Protein AF-A0A0F9FBS9-F1 (afdb_monomer_lite)

Radius of gyration: 21.19 Å; chains: 1; bounding box: 65×43×50 Å

Foldseek 3Di:
DDPPPPPPDQDFDPPDDPVRSVVSVVVVVVVVLVVVLVVVCVVCVVVLPPVHDVSVVVVLVVLVVVLQVLQCPDPNRNPSVVSQVDDPDPQHNVNSVSVNVSSVVVVVVVCVVVCVDPDPVVVVVVPDDPDPPDPDDDPPPPPPPPDDPDDPPPPVVVPPPPDDDD

pLDDT: mean 73.17, std 19.14, range [35.59, 95.44]

Structure (mmCIF, N/CA/C/O backbone):
data_AF-A0A0F9FBS9-F1
#
_entry.id   AF-A0A0F9FBS9-F1
#
loop_
_atom_site.group_PDB
_atom_site.id
_atom_site.type_symbol
_atom_site.label_atom_id
_atom_site.label_alt_id
_atom_site.label_comp_id
_atom_site.label_asym_id
_atom_site.label_entity_id
_atom_site.label_seq_id
_atom_site.pdbx_PDB_ins_code
_atom_site.Cartn_x
_atom_site.Cartn_y
_atom_site.Cartn_z
_atom_site.occupancy
_atom_site.B_iso_or_equiv
_atom_site.auth_seq_id
_atom_site.auth_comp_id
_atom_site.auth_asym_id
_atom_site.auth_atom_id
_atom_site.pdbx_PDB_model_num
ATOM 1 N N . MET A 1 1 ? -23.272 0.893 -19.742 1.00 37.38 1 MET A N 1
ATOM 2 C CA . MET A 1 1 ? -22.585 -0.399 -19.529 1.00 37.38 1 MET A CA 1
ATOM 3 C C . MET A 1 1 ? -22.619 -0.691 -18.047 1.00 37.38 1 MET A C 1
ATOM 5 O O . MET A 1 1 ? -22.188 0.138 -17.258 1.00 37.38 1 MET A O 1
ATOM 9 N N . ASP A 1 2 ? -23.243 -1.807 -17.707 1.00 38.03 2 ASP A N 1
ATOM 10 C CA . ASP A 1 2 ? -23.679 -2.196 -16.371 1.00 38.03 2 ASP A CA 1
ATOM 11 C C . ASP A 1 2 ? -22.475 -2.701 -15.549 1.00 38.03 2 ASP A C 1
ATOM 13 O O . ASP A 1 2 ? -22.016 -3.830 -15.736 1.00 38.03 2 ASP A O 1
ATOM 17 N N . LYS A 1 3 ? -21.893 -1.854 -14.685 1.00 41.56 3 LYS A N 1
ATOM 18 C CA . LYS A 1 3 ? -20.859 -2.273 -13.722 1.00 41.56 3 LYS A CA 1
ATOM 19 C C . LYS A 1 3 ? -21.548 -2.998 -12.564 1.00 41.56 3 LYS A C 1
ATOM 21 O O . LYS A 1 3 ? -21.668 -2.460 -11.468 1.00 41.56 3 LYS A O 1
ATOM 26 N N . LYS A 1 4 ? -22.016 -4.227 -12.803 1.00 43.34 4 LYS A N 1
ATOM 27 C CA . LYS A 1 4 ? -22.382 -5.138 -11.713 1.00 43.34 4 LYS A CA 1
ATOM 28 C C . LYS A 1 4 ? -21.128 -5.383 -10.881 1.00 43.34 4 LYS A C 1
ATOM 30 O O . LYS A 1 4 ? -20.233 -6.101 -11.325 1.00 43.34 4 LYS A O 1
ATOM 35 N N . SER A 1 5 ? -21.071 -4.757 -9.706 1.00 46.03 5 SER A N 1
ATOM 36 C CA . SER A 1 5 ? -20.105 -5.066 -8.656 1.00 46.03 5 SER A CA 1
ATOM 37 C C . SER A 1 5 ? -20.190 -6.566 -8.385 1.00 46.03 5 SER A C 1
ATOM 39 O O . SER A 1 5 ? -21.171 -7.064 -7.829 1.00 46.03 5 SER A O 1
ATOM 41 N N . ARG A 1 6 ? -19.226 -7.324 -8.914 1.00 48.00 6 ARG A N 1
ATOM 42 C CA . ARG A 1 6 ? -19.121 -8.755 -8.651 1.00 48.00 6 ARG A CA 1
ATOM 43 C C . ARG A 1 6 ? -18.588 -8.866 -7.239 1.00 48.00 6 ARG A C 1
ATOM 45 O O . ARG A 1 6 ? -17.387 -8.758 -7.033 1.00 48.00 6 ARG A O 1
ATOM 52 N N . ASN A 1 7 ? -19.491 -9.073 -6.291 1.00 46.34 7 ASN A N 1
ATOM 53 C CA . ASN A 1 7 ? -19.141 -9.401 -4.921 1.00 46.34 7 ASN A CA 1
ATOM 54 C C . ASN A 1 7 ? -18.472 -10.792 -4.917 1.00 46.34 7 ASN A C 1
ATOM 56 O O . ASN A 1 7 ? -19.134 -11.818 -4.768 1.00 46.34 7 ASN A O 1
ATOM 60 N N . ARG A 1 8 ? -17.171 -10.852 -5.235 1.00 57.19 8 ARG 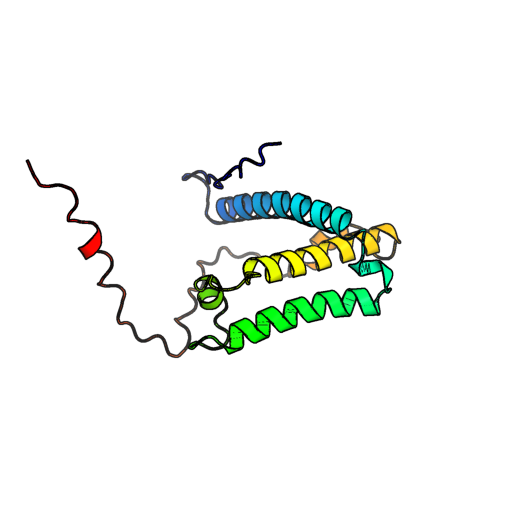A N 1
ATOM 61 C CA . ARG A 1 8 ? -16.367 -12.079 -5.204 1.00 57.19 8 ARG A CA 1
ATOM 62 C C . ARG A 1 8 ? -15.960 -12.318 -3.756 1.00 57.19 8 ARG A C 1
ATOM 64 O O . ARG A 1 8 ? -14.900 -11.878 -3.328 1.00 57.19 8 ARG A O 1
ATOM 71 N N . GLN A 1 9 ? -16.806 -13.004 -2.993 1.00 64.12 9 GLN A N 1
ATOM 72 C CA . GLN A 1 9 ? -16.376 -13.515 -1.694 1.00 64.12 9 GLN A CA 1
ATOM 73 C C . GLN A 1 9 ? -15.228 -14.513 -1.887 1.00 64.12 9 GLN A C 1
ATOM 75 O O . GLN A 1 9 ? -15.301 -15.408 -2.734 1.00 64.12 9 GLN A O 1
ATOM 80 N N . VAL A 1 10 ? -14.165 -14.364 -1.094 1.00 69.06 10 VAL A N 1
ATOM 81 C CA . VAL A 1 10 ? -13.049 -15.316 -1.070 1.00 69.06 10 VAL A CA 1
ATOM 82 C C . VAL A 1 10 ? -13.509 -16.573 -0.343 1.00 69.06 10 VAL A C 1
ATOM 84 O O . VAL A 1 10 ? -13.517 -16.623 0.884 1.00 69.06 10 VAL A O 1
ATOM 87 N N . VAL A 1 11 ? -13.897 -17.596 -1.100 1.00 73.06 11 VAL A N 1
ATOM 88 C CA . VAL A 1 11 ? -14.222 -18.910 -0.536 1.00 73.06 11 VAL A CA 1
ATOM 89 C C . VAL A 1 11 ? -12.917 -19.604 -0.157 1.00 73.06 11 VAL A C 1
ATOM 91 O O . VAL A 1 11 ? -12.053 -19.825 -1.004 1.00 73.06 11 VAL A O 1
ATOM 94 N N . VAL A 1 12 ? -12.759 -19.929 1.125 1.00 68.81 12 VAL A N 1
ATOM 95 C CA . VAL A 1 12 ? -11.598 -20.657 1.648 1.00 68.81 12 VAL A CA 1
ATOM 96 C C . VAL A 1 12 ? -12.050 -22.068 2.036 1.00 68.81 12 VAL A C 1
ATOM 98 O O . VAL A 1 12 ? -12.967 -22.180 2.849 1.00 68.81 12 VAL A O 1
ATOM 101 N N . PRO A 1 13 ? -11.441 -23.139 1.495 1.00 73.50 13 PRO A N 1
ATOM 102 C CA . PRO A 1 13 ? -11.776 -24.509 1.880 1.00 73.50 13 PRO A CA 1
ATOM 103 C C . PRO A 1 13 ? -11.580 -24.754 3.384 1.00 73.50 13 PRO A C 1
ATOM 105 O O . PRO A 1 13 ? -10.595 -24.302 3.976 1.00 73.50 13 PRO A O 1
ATOM 108 N N . ALA A 1 14 ? -12.526 -25.459 4.010 1.00 67.38 14 ALA A N 1
ATOM 109 C CA . ALA A 1 14 ? -12.537 -25.692 5.458 1.00 67.38 14 ALA A CA 1
ATOM 110 C C . ALA A 1 14 ? -11.430 -26.660 5.926 1.00 67.38 14 ALA A C 1
ATOM 112 O O . ALA A 1 14 ? -10.955 -26.563 7.057 1.00 67.38 14 ALA A O 1
ATOM 113 N N . ASP A 1 15 ? -10.995 -27.560 5.045 1.00 77.25 15 ASP A N 1
ATOM 114 C CA . ASP A 1 15 ? -10.010 -28.625 5.268 1.00 77.25 15 ASP A CA 1
ATOM 115 C C . ASP A 1 15 ? -8.547 -28.156 5.190 1.00 77.25 15 ASP A C 1
ATOM 117 O O . ASP A 1 15 ? -7.622 -28.862 5.590 1.00 77.25 15 ASP A O 1
ATOM 121 N N . MET A 1 16 ? -8.322 -26.941 4.702 1.00 76.69 16 MET A N 1
ATOM 122 C CA . MET A 1 16 ? -6.996 -26.376 4.491 1.00 76.69 16 MET A CA 1
ATOM 123 C C . MET A 1 16 ? -6.348 -25.959 5.827 1.00 76.69 16 MET A C 1
ATOM 125 O O . MET A 1 16 ? -7.013 -25.358 6.675 1.00 76.69 16 MET A O 1
ATOM 129 N N . LYS A 1 17 ? -5.048 -26.233 6.041 1.00 83.12 17 LYS A N 1
ATOM 130 C CA . LYS A 1 17 ? -4.332 -25.833 7.275 1.00 83.12 17 LYS A CA 1
ATOM 131 C C . LYS A 1 17 ? -4.289 -24.305 7.419 1.00 83.12 17 LYS A C 1
ATOM 133 O O . LYS A 1 17 ? -4.407 -23.570 6.443 1.00 83.12 17 LYS A O 1
ATOM 138 N N . ARG A 1 18 ? -4.093 -23.791 8.643 1.00 78.62 18 ARG A N 1
ATOM 139 C CA . ARG A 1 18 ? -4.148 -22.342 8.948 1.00 78.62 18 ARG A CA 1
ATOM 140 C C . ARG A 1 18 ? -3.303 -21.482 7.997 1.00 78.62 18 ARG A C 1
ATOM 142 O O . ARG A 1 18 ? -3.826 -20.504 7.462 1.00 78.62 18 ARG A O 1
ATOM 149 N N . TYR A 1 19 ? -2.032 -21.835 7.802 1.00 77.06 19 TYR A N 1
ATOM 150 C CA . TYR A 1 19 ? -1.113 -21.078 6.945 1.00 77.06 19 TYR A CA 1
ATOM 151 C C . TYR A 1 19 ? -1.467 -21.188 5.464 1.00 77.06 19 TYR A C 1
ATOM 153 O O . TYR A 1 19 ? -1.411 -20.186 4.757 1.00 77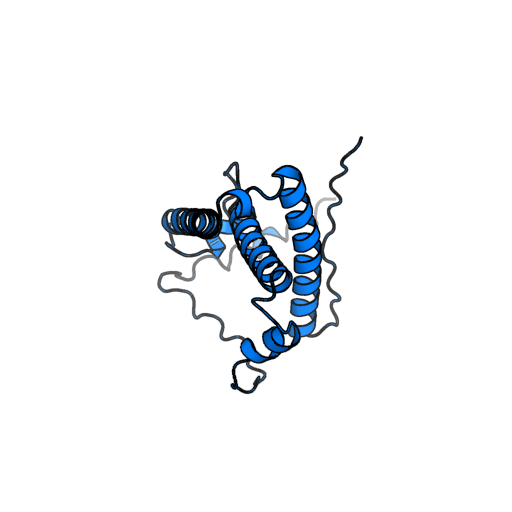.06 19 TYR A O 1
ATOM 161 N N . ASP A 1 20 ? -1.947 -22.347 5.021 1.00 81.31 20 ASP A N 1
ATOM 162 C CA . ASP A 1 20 ? -2.432 -22.532 3.653 1.00 81.31 20 ASP A CA 1
ATOM 163 C C . ASP A 1 20 ? -3.661 -21.641 3.389 1.00 81.31 20 ASP A C 1
ATOM 165 O O . ASP A 1 20 ? -3.737 -20.958 2.367 1.00 81.31 20 ASP A O 1
ATOM 169 N N . ARG A 1 21 ? -4.581 -21.534 4.363 1.00 77.75 21 ARG A N 1
ATOM 170 C CA . ARG A 1 21 ? -5.744 -20.629 4.285 1.00 77.75 21 ARG A CA 1
ATOM 171 C C . ARG A 1 21 ? -5.329 -19.164 4.208 1.00 77.75 21 ARG A C 1
ATOM 173 O O . ARG A 1 21 ? -5.931 -18.387 3.466 1.00 77.75 21 ARG A O 1
ATOM 180 N N . GLN A 1 22 ? -4.333 -18.769 5.001 1.00 81.56 22 GLN A N 1
ATOM 181 C CA . GLN A 1 22 ? -3.792 -17.412 4.970 1.00 81.56 22 GLN A CA 1
ATOM 182 C C . GLN A 1 22 ? -3.143 -17.117 3.616 1.00 81.56 22 GLN A C 1
ATOM 184 O O . GLN A 1 22 ? -3.468 -16.102 3.005 1.00 81.56 22 GLN A O 1
ATOM 189 N N . LEU A 1 23 ? -2.293 -18.018 3.122 1.00 85.88 23 LEU A N 1
ATOM 190 C CA . LEU A 1 23 ? -1.627 -17.887 1.831 1.00 85.88 23 LEU A CA 1
ATOM 191 C C . LEU A 1 23 ? -2.628 -17.805 0.672 1.00 85.88 23 LEU A C 1
ATOM 193 O O . LEU A 1 23 ? -2.447 -16.993 -0.235 1.00 85.88 23 LEU A O 1
ATOM 197 N N . HIS A 1 24 ? -3.707 -18.590 0.720 1.00 85.88 24 HIS A N 1
ATOM 198 C CA . HIS A 1 24 ? -4.787 -18.532 -0.263 1.00 85.88 24 HIS A CA 1
ATOM 199 C C . HIS A 1 24 ? -5.455 -17.149 -0.294 1.00 85.88 24 HIS A C 1
ATOM 201 O O . HIS A 1 24 ? -5.588 -16.551 -1.363 1.00 85.88 24 HIS A O 1
ATOM 207 N N . ARG A 1 25 ? -5.820 -16.599 0.876 1.00 88.00 25 ARG A N 1
ATOM 208 C CA . ARG A 1 25 ? -6.393 -15.244 0.963 1.00 88.00 25 ARG A CA 1
ATOM 209 C C . ARG A 1 25 ? -5.416 -14.179 0.476 1.00 88.00 25 ARG A C 1
ATOM 211 O O . ARG A 1 25 ? -5.819 -13.323 -0.301 1.00 88.00 25 ARG A O 1
ATOM 218 N N . LEU A 1 26 ? -4.149 -14.251 0.887 1.00 90.25 26 LEU A N 1
ATOM 219 C CA . LEU A 1 26 ? -3.114 -13.312 0.446 1.00 90.25 26 LEU A CA 1
ATOM 220 C C . LEU A 1 26 ? -2.951 -13.343 -1.073 1.00 90.25 26 LEU A C 1
ATOM 222 O O . LEU A 1 26 ? -2.977 -12.297 -1.706 1.00 90.25 26 LEU A O 1
ATOM 226 N N . SER A 1 27 ? -2.876 -14.535 -1.663 1.00 90.12 27 SER A N 1
ATOM 227 C CA . SER A 1 27 ? -2.738 -14.702 -3.113 1.00 90.12 27 SER A CA 1
ATOM 228 C C . SER A 1 27 ? -3.918 -14.094 -3.873 1.00 90.12 27 SER A C 1
ATOM 230 O O . SER A 1 27 ? -3.725 -13.439 -4.897 1.00 90.12 27 SER A O 1
ATOM 232 N N . PHE A 1 28 ? -5.140 -14.272 -3.360 1.00 90.38 28 PHE A N 1
ATOM 233 C CA . PHE A 1 28 ? -6.329 -13.642 -3.929 1.00 90.38 28 PHE A CA 1
ATOM 234 C C . PHE A 1 28 ? -6.277 -12.112 -3.811 1.00 90.38 28 PHE A C 1
ATOM 236 O O . PHE A 1 28 ? -6.461 -11.421 -4.810 1.00 90.38 28 PHE A O 1
ATOM 243 N N . ILE A 1 29 ? -5.978 -11.586 -2.617 1.00 91.31 29 ILE A N 1
ATOM 244 C CA . ILE A 1 29 ? -5.872 -10.141 -2.361 1.00 91.31 29 ILE A CA 1
ATOM 245 C C . ILE A 1 29 ? -4.827 -9.511 -3.280 1.00 91.31 29 ILE A C 1
ATOM 247 O O . ILE A 1 29 ? -5.103 -8.495 -3.907 1.00 91.31 29 ILE A O 1
ATOM 251 N N . THR A 1 30 ? -3.648 -10.122 -3.414 1.00 92.50 30 THR A N 1
ATOM 252 C CA . THR A 1 30 ? -2.585 -9.615 -4.289 1.00 92.50 30 THR A CA 1
ATOM 253 C C . THR A 1 30 ? -3.022 -9.580 -5.749 1.00 92.50 30 THR A C 1
ATOM 255 O O . THR A 1 30 ? -2.707 -8.620 -6.447 1.00 92.50 30 THR A O 1
ATOM 258 N N . LYS A 1 31 ? -3.774 -10.580 -6.221 1.00 93.19 31 LYS A N 1
ATOM 259 C CA . LYS A 1 31 ? -4.294 -10.580 -7.592 1.00 93.19 31 LYS A CA 1
ATOM 260 C C . LYS A 1 31 ? -5.238 -9.400 -7.840 1.00 93.19 31 LYS A C 1
ATOM 262 O O . LYS A 1 31 ? -5.054 -8.678 -8.814 1.00 93.19 31 LYS A O 1
ATOM 267 N N . GLU A 1 32 ? -6.218 -9.199 -6.964 1.00 93.88 32 GLU A N 1
ATOM 268 C CA . GLU A 1 32 ? -7.169 -8.086 -7.093 1.00 93.88 32 GLU A CA 1
ATOM 269 C C . GLU A 1 32 ? -6.462 -6.727 -6.910 1.00 93.88 32 GLU A C 1
ATOM 271 O O . GLU A 1 32 ? -6.772 -5.768 -7.613 1.00 93.88 32 GLU A O 1
ATOM 276 N N . LEU A 1 33 ? -5.446 -6.652 -6.041 1.00 93.75 33 LEU A N 1
ATOM 277 C CA . LEU A 1 33 ? -4.617 -5.459 -5.869 1.00 93.75 33 LEU A CA 1
ATOM 278 C C . LEU A 1 33 ? -3.869 -5.092 -7.157 1.00 93.75 33 LEU A C 1
ATOM 280 O O . LEU A 1 33 ? -3.822 -3.920 -7.511 1.00 93.75 33 LEU A O 1
ATOM 284 N N . VAL A 1 34 ? -3.299 -6.065 -7.873 1.00 93.94 34 VAL A N 1
ATOM 285 C CA . VAL A 1 34 ? -2.613 -5.806 -9.151 1.00 93.94 34 VAL A CA 1
ATOM 286 C C . VAL A 1 34 ? -3.577 -5.206 -10.179 1.00 93.94 34 VAL A C 1
ATOM 288 O O . VAL A 1 34 ? -3.221 -4.237 -10.851 1.00 93.94 34 VAL A O 1
ATOM 291 N N . GLU A 1 35 ? -4.803 -5.732 -10.273 1.00 94.06 35 GLU A N 1
ATOM 292 C CA . GLU A 1 35 ? -5.845 -5.179 -11.152 1.00 94.06 35 GLU A CA 1
ATOM 293 C C . GLU A 1 35 ? -6.214 -3.740 -10.736 1.00 94.06 35 GLU A C 1
ATOM 295 O O . GLU A 1 35 ? -6.177 -2.829 -11.565 1.00 94.06 35 GLU A O 1
ATOM 300 N N . TYR A 1 36 ? -6.466 -3.509 -9.441 1.00 91.88 36 TYR A N 1
ATOM 301 C CA . TYR A 1 36 ? -6.772 -2.188 -8.878 1.00 91.88 36 TYR A CA 1
ATOM 302 C C . TYR A 1 36 ? -5.682 -1.145 -9.170 1.00 91.88 36 TYR A C 1
ATOM 304 O O . TYR A 1 36 ? -5.966 -0.030 -9.614 1.00 91.88 36 TYR A O 1
ATOM 312 N N . VAL A 1 37 ? -4.423 -1.507 -8.931 1.00 92.69 37 VAL A N 1
ATOM 313 C CA . VAL A 1 37 ? -3.267 -0.625 -9.117 1.00 92.69 37 VAL A CA 1
ATOM 314 C C . VAL A 1 37 ? -3.088 -0.256 -10.586 1.00 92.69 37 VAL A C 1
ATOM 316 O O . VAL A 1 37 ? -2.850 0.912 -10.895 1.00 92.69 37 VAL A O 1
ATOM 319 N N . ASN A 1 38 ? -3.253 -1.218 -11.495 1.00 92.06 38 ASN A N 1
ATOM 320 C CA . ASN A 1 38 ? -3.194 -0.965 -12.931 1.00 92.06 38 ASN A CA 1
ATOM 321 C C . ASN A 1 38 ? -4.310 -0.009 -13.388 1.00 92.06 38 ASN A C 1
ATOM 323 O O . ASN A 1 38 ? -4.041 0.953 -14.109 1.00 92.06 38 ASN A O 1
ATOM 327 N N . ASP A 1 39 ? -5.545 -0.215 -12.923 1.00 92.44 39 ASP A N 1
ATOM 328 C CA . ASP A 1 39 ? -6.671 0.673 -13.235 1.00 92.44 39 ASP A CA 1
ATOM 329 C C . ASP A 1 39 ? -6.409 2.112 -12.762 1.00 92.44 39 ASP A C 1
ATOM 331 O O . ASP A 1 39 ? -6.665 3.075 -13.493 1.00 92.44 39 ASP A O 1
ATOM 335 N N . LYS A 1 40 ? -5.837 2.272 -11.562 1.00 89.56 40 LYS A N 1
ATOM 336 C CA . LYS A 1 40 ? -5.431 3.576 -11.022 1.00 89.56 40 LYS A CA 1
ATOM 337 C C . LYS A 1 40 ? -4.302 4.203 -11.840 1.00 89.56 40 LYS A C 1
ATOM 339 O O . LYS A 1 40 ? -4.376 5.397 -12.140 1.00 89.56 40 LYS A O 1
ATOM 344 N N . ASP A 1 41 ? -3.280 3.441 -12.229 1.00 89.44 41 ASP A N 1
ATOM 345 C CA . ASP A 1 41 ? -2.170 3.979 -13.024 1.00 89.44 41 ASP A CA 1
ATOM 346 C C . ASP A 1 41 ? -2.645 4.474 -14.395 1.00 89.44 41 ASP A C 1
ATOM 348 O O . ASP A 1 41 ? -2.272 5.576 -14.807 1.00 89.44 41 ASP A O 1
ATOM 352 N N . ILE A 1 42 ? -3.551 3.733 -15.044 1.00 89.44 42 ILE A N 1
ATOM 353 C CA . ILE A 1 42 ? -4.216 4.146 -16.288 1.00 89.44 42 ILE A CA 1
ATOM 354 C C . ILE A 1 42 ? -5.031 5.424 -16.060 1.00 89.44 42 ILE A C 1
ATOM 356 O O . ILE A 1 42 ? -4.885 6.392 -16.808 1.00 89.44 42 ILE A O 1
ATOM 360 N N . GLN A 1 43 ? -5.868 5.457 -15.017 1.00 90.19 43 GLN A N 1
ATOM 361 C CA . GLN A 1 43 ? -6.747 6.592 -14.724 1.00 90.19 43 GLN A CA 1
ATOM 362 C C . GLN A 1 43 ? -5.967 7.888 -14.469 1.00 90.19 43 GLN A C 1
ATOM 364 O O . GLN A 1 43 ? -6.365 8.958 -14.934 1.00 90.19 43 GLN A O 1
ATOM 369 N N . TYR A 1 44 ? -4.863 7.809 -13.726 1.00 86.94 44 TYR A N 1
ATOM 370 C CA . TYR A 1 44 ? -4.047 8.971 -13.373 1.00 86.94 44 TYR A CA 1
ATOM 371 C C . TYR A 1 44 ? -2.851 9.186 -14.318 1.00 86.94 44 TYR A C 1
ATOM 373 O O . TYR A 1 44 ? -2.100 10.157 -14.163 1.00 86.94 44 TYR A O 1
ATOM 381 N N . GLY A 1 45 ? -2.679 8.315 -15.315 1.00 87.69 45 GLY A N 1
ATOM 382 C CA . GLY A 1 45 ? -1.616 8.352 -16.316 1.00 87.69 45 GLY A CA 1
ATOM 383 C C . GLY A 1 45 ? -0.226 8.393 -15.690 1.00 87.69 45 GLY A C 1
ATOM 384 O O . GLY A 1 45 ? 0.530 9.326 -15.970 1.00 87.69 45 GLY A O 1
ATOM 385 N N . SER A 1 46 ? 0.071 7.471 -14.777 1.00 88.25 46 SER A N 1
ATOM 386 C CA . SER A 1 46 ? 1.335 7.411 -14.027 1.00 88.25 46 SER A CA 1
ATOM 387 C C . SER A 1 46 ? 1.732 8.730 -13.339 1.00 88.25 46 SER A C 1
ATOM 389 O O . SER A 1 46 ? 2.899 9.134 -13.324 1.00 88.25 46 SER A O 1
ATOM 391 N N . SER A 1 47 ? 0.752 9.444 -12.767 1.00 87.12 47 SER A N 1
ATOM 392 C CA . SER A 1 47 ? 0.961 10.726 -12.070 1.00 87.12 47 SER A CA 1
ATOM 393 C C . SER A 1 47 ? 1.967 10.650 -10.923 1.00 87.12 47 SER A C 1
ATOM 395 O O . SER A 1 47 ? 2.664 11.633 -10.667 1.00 87.12 47 SER A O 1
ATOM 397 N N . TRP A 1 48 ? 2.068 9.487 -10.279 1.00 87.38 48 TRP A N 1
ATOM 398 C CA . TRP A 1 48 ? 2.967 9.230 -9.161 1.00 87.38 48 TRP A CA 1
ATOM 399 C C . TRP A 1 48 ? 4.439 9.425 -9.552 1.00 87.38 48 TRP A C 1
ATOM 401 O O . TRP A 1 48 ? 5.166 10.070 -8.806 1.00 87.38 48 TRP A O 1
ATOM 411 N N . ARG A 1 49 ? 4.851 8.984 -10.754 1.00 88.94 49 ARG A N 1
ATOM 412 C CA . ARG A 1 49 ? 6.240 9.100 -11.246 1.00 88.94 49 ARG A CA 1
ATOM 413 C C . ARG A 1 49 ? 6.535 10.366 -12.046 1.00 88.94 49 ARG A C 1
ATOM 415 O O . ARG A 1 49 ? 7.690 10.772 -12.144 1.00 88.94 49 ARG A O 1
ATOM 422 N N . LYS A 1 50 ? 5.514 11.035 -12.598 1.00 87.25 50 LYS A N 1
ATOM 423 C CA . LYS A 1 50 ? 5.682 12.237 -13.449 1.00 87.25 50 LYS A CA 1
ATOM 424 C C . LYS A 1 50 ? 6.468 13.373 -12.782 1.00 87.25 50 LYS A C 1
ATOM 426 O O . LYS A 1 50 ? 7.014 14.222 -13.476 1.00 87.25 50 LYS A O 1
ATOM 431 N N . ARG A 1 51 ? 6.503 13.408 -11.447 1.00 80.00 51 ARG A N 1
ATOM 432 C CA . ARG A 1 51 ? 7.181 14.440 -10.645 1.00 80.00 51 ARG A CA 1
ATOM 433 C C . ARG A 1 51 ?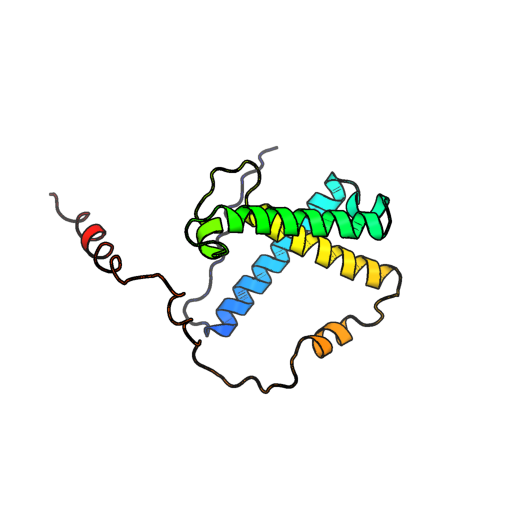 8.584 14.023 -10.171 1.00 80.00 51 ARG A C 1
ATOM 435 O O . ARG A 1 51 ? 9.175 14.728 -9.358 1.00 80.00 51 ARG A O 1
ATOM 442 N N . GLY A 1 52 ? 9.110 12.900 -10.665 1.00 86.06 52 GLY A N 1
ATOM 443 C CA . GLY A 1 52 ? 10.400 12.343 -10.254 1.00 86.06 52 GLY A CA 1
ATOM 444 C C . GLY A 1 52 ? 10.371 11.701 -8.862 1.00 86.06 52 GLY A C 1
ATOM 445 O O . GLY A 1 52 ? 9.344 11.699 -8.183 1.00 86.06 52 GLY A O 1
ATOM 446 N N . GLY A 1 53 ? 11.518 11.170 -8.423 1.00 85.81 53 GLY A N 1
ATOM 447 C CA . GLY A 1 53 ? 11.618 10.343 -7.210 1.00 85.81 53 GLY A CA 1
ATOM 448 C C . GLY A 1 53 ? 11.110 11.014 -5.927 1.00 85.81 53 GLY A C 1
ATOM 449 O O . GLY A 1 53 ? 10.395 10.386 -5.151 1.00 85.81 53 GLY A O 1
ATOM 450 N N . ALA A 1 54 ? 11.394 12.307 -5.732 1.00 87.94 54 ALA A N 1
ATOM 451 C CA . ALA A 1 54 ? 10.887 13.053 -4.577 1.00 87.94 54 ALA A CA 1
ATOM 452 C C . ALA A 1 54 ? 9.353 13.178 -4.596 1.00 87.94 54 ALA A C 1
ATOM 454 O O . ALA A 1 54 ? 8.703 13.047 -3.563 1.00 87.94 54 ALA A O 1
ATOM 455 N N . GLY A 1 55 ? 8.757 13.387 -5.774 1.00 86.38 55 GLY A N 1
ATOM 456 C CA . GLY A 1 55 ? 7.306 13.431 -5.930 1.00 86.38 55 GLY A CA 1
ATOM 457 C C . GLY A 1 55 ? 6.650 12.084 -5.631 1.00 86.38 55 GLY A C 1
ATOM 458 O O . GLY A 1 55 ? 5.664 12.050 -4.896 1.00 86.38 55 GLY A O 1
ATOM 459 N N . SER A 1 56 ? 7.233 10.991 -6.133 1.00 90.25 56 SER A N 1
ATOM 460 C CA . SER A 1 56 ? 6.781 9.627 -5.838 1.00 90.25 56 SER A CA 1
ATOM 461 C C . SER A 1 56 ? 6.797 9.348 -4.334 1.00 90.25 56 SER A C 1
ATOM 463 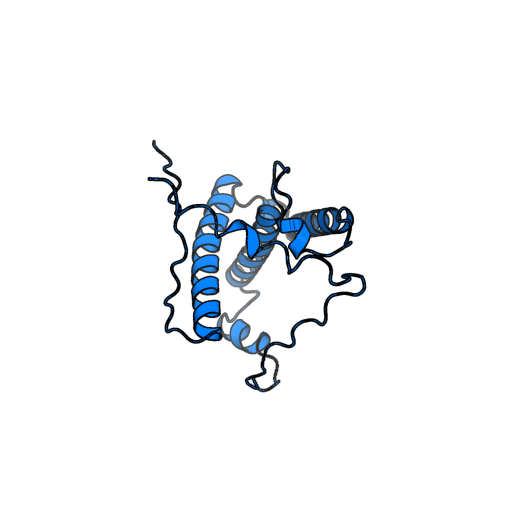O O . SER A 1 56 ? 5.798 8.891 -3.781 1.00 90.25 56 SER A O 1
ATOM 465 N N . PHE A 1 57 ? 7.898 9.692 -3.657 1.00 92.88 57 PHE A N 1
ATOM 466 C CA . PHE A 1 57 ? 8.038 9.526 -2.210 1.00 92.88 57 PHE A CA 1
ATOM 467 C C . PHE A 1 57 ? 6.961 10.294 -1.434 1.00 92.88 57 PHE A C 1
ATOM 469 O O . PHE A 1 57 ? 6.312 9.735 -0.554 1.00 92.88 57 PHE A O 1
ATOM 476 N N . MET A 1 58 ? 6.707 11.556 -1.793 1.00 93.19 58 MET A N 1
ATOM 477 C CA . MET A 1 58 ? 5.711 12.377 -1.096 1.00 93.19 58 MET A CA 1
ATOM 478 C C . MET A 1 58 ? 4.274 11.865 -1.269 1.00 93.19 58 MET A C 1
ATOM 480 O O . MET A 1 58 ? 3.452 12.051 -0.373 1.00 93.19 58 MET A O 1
ATOM 484 N N . VAL A 1 59 ? 3.950 11.209 -2.390 1.00 90.88 59 VAL A N 1
ATOM 485 C CA . VAL A 1 59 ? 2.636 10.569 -2.581 1.00 90.88 59 VAL A CA 1
ATOM 486 C C . VAL A 1 59 ? 2.458 9.389 -1.621 1.00 90.88 59 VAL A C 1
ATOM 488 O O . VAL A 1 59 ? 1.401 9.274 -1.003 1.00 90.88 59 VAL A O 1
ATOM 491 N N . MET A 1 60 ? 3.496 8.568 -1.435 1.00 94.44 60 MET A N 1
ATOM 492 C CA . MET A 1 60 ? 3.489 7.467 -0.460 1.00 94.44 60 MET A CA 1
ATOM 493 C C . MET A 1 60 ? 3.411 8.000 0.974 1.00 94.44 60 MET A C 1
ATOM 495 O O . MET A 1 60 ? 2.559 7.569 1.747 1.00 94.44 60 MET A O 1
ATOM 499 N N . ALA A 1 61 ? 4.238 8.996 1.309 1.00 94.94 61 ALA A N 1
ATOM 500 C CA . ALA A 1 61 ? 4.252 9.619 2.631 1.00 94.94 61 ALA A CA 1
ATOM 501 C C . ALA A 1 61 ? 2.884 10.210 3.004 1.00 94.94 61 ALA A C 1
ATOM 503 O O . ALA A 1 61 ? 2.431 10.058 4.131 1.00 94.94 61 ALA A O 1
ATOM 504 N N . ARG A 1 62 ? 2.175 10.812 2.041 1.00 94.00 62 ARG A N 1
ATOM 505 C CA . ARG A 1 62 ? 0.811 11.318 2.249 1.00 94.00 62 ARG A CA 1
ATOM 506 C C . ARG A 1 62 ? -0.185 10.213 2.611 1.00 94.00 62 ARG A C 1
ATOM 508 O O . ARG A 1 62 ? -1.123 10.475 3.355 1.00 94.00 62 ARG A O 1
ATOM 515 N N . LYS A 1 63 ? -0.035 9.008 2.055 1.00 94.31 63 LYS A N 1
ATOM 516 C CA . LYS A 1 63 ? -0.904 7.873 2.401 1.00 94.31 63 LYS A CA 1
ATOM 517 C C . LYS A 1 63 ? -0.627 7.384 3.814 1.00 94.31 63 LYS A C 1
ATOM 519 O O . LYS A 1 63 ? -1.569 7.184 4.570 1.00 94.31 63 LYS A O 1
ATOM 524 N N . TRP A 1 64 ? 0.646 7.301 4.189 1.00 94.62 64 TRP A N 1
ATOM 525 C CA . TRP A 1 64 ? 1.042 7.003 5.562 1.00 94.62 64 TRP A CA 1
ATOM 526 C C . TRP A 1 64 ? 0.489 8.021 6.572 1.00 94.62 64 TRP A C 1
ATOM 528 O O . TRP A 1 64 ? -0.175 7.631 7.524 1.00 94.62 64 TRP A O 1
ATOM 538 N N . ASP A 1 65 ? 0.673 9.317 6.312 1.00 94.44 65 ASP A N 1
ATOM 539 C CA . ASP A 1 65 ? 0.171 10.419 7.148 1.00 94.44 65 ASP A CA 1
ATOM 540 C C . ASP A 1 65 ? -1.349 10.337 7.386 1.00 94.44 65 ASP A C 1
ATOM 542 O O . ASP A 1 65 ? -1.836 10.552 8.491 1.00 94.44 65 ASP A O 1
ATOM 546 N N . ARG A 1 66 ? -2.131 9.944 6.375 1.00 92.00 66 ARG A N 1
ATOM 547 C CA . ARG A 1 66 ? -3.583 9.754 6.532 1.00 92.00 66 ARG A CA 1
ATOM 548 C C . ARG A 1 66 ? -3.952 8.564 7.410 1.00 92.00 66 ARG A C 1
ATOM 550 O O . ARG A 1 66 ? -4.912 8.665 8.173 1.00 92.00 66 ARG A O 1
ATOM 557 N N . ILE A 1 67 ? -3.215 7.459 7.289 1.00 91.56 67 ILE A N 1
ATOM 558 C CA . ILE A 1 67 ? -3.393 6.279 8.143 1.00 91.56 67 ILE A CA 1
ATOM 559 C C . ILE A 1 67 ? -3.072 6.659 9.591 1.00 91.56 67 ILE A C 1
ATOM 561 O O . ILE A 1 67 ? -3.861 6.382 10.490 1.00 91.56 67 ILE A O 1
ATOM 565 N N . GLU A 1 68 ? -1.969 7.372 9.810 1.00 92.38 68 GLU A N 1
ATOM 566 C CA . GLU A 1 68 ? -1.567 7.871 11.125 1.00 92.38 68 GLU A CA 1
ATOM 567 C C . GLU A 1 68 ? -2.627 8.801 11.735 1.00 92.38 68 GLU A C 1
ATOM 569 O O . GLU A 1 68 ? -3.105 8.553 12.840 1.00 92.38 68 GLU A O 1
ATOM 574 N N . GLN A 1 69 ? -3.102 9.797 10.985 1.00 90.31 69 GLN A N 1
ATOM 575 C CA . GLN A 1 69 ? -4.172 10.696 11.436 1.00 90.31 69 GLN A CA 1
ATOM 576 C C . GLN A 1 69 ? -5.495 9.978 11.723 1.00 90.31 69 GLN A C 1
ATOM 578 O O . GLN A 1 69 ? -6.342 10.505 12.446 1.00 90.31 69 GLN A O 1
ATOM 583 N N . ALA A 1 70 ? -5.740 8.823 11.104 1.00 87.19 70 ALA A N 1
ATOM 584 C CA . ALA A 1 70 ? -6.909 8.013 11.408 1.00 87.19 70 ALA A CA 1
ATOM 585 C C . ALA A 1 70 ? -6.741 7.296 12.743 1.00 87.19 70 ALA A C 1
ATOM 587 O O . ALA A 1 70 ? -7.600 7.425 13.605 1.00 87.19 70 ALA A O 1
ATOM 588 N N . CYS A 1 71 ? -5.595 6.647 12.918 1.00 87.44 71 CYS A N 1
ATOM 589 C CA . CYS A 1 71 ? -5.168 5.996 14.146 1.00 87.44 71 CYS A CA 1
ATOM 590 C C . CYS A 1 71 ? -5.163 6.937 15.364 1.00 87.44 71 CYS A C 1
ATOM 592 O O . CYS A 1 71 ? -5.522 6.523 16.463 1.00 87.44 71 CYS A O 1
ATOM 594 N N . GLU A 1 72 ? -4.779 8.202 15.191 1.00 87.44 72 GLU A N 1
ATOM 595 C CA . GLU A 1 72 ? -4.761 9.197 16.272 1.00 87.44 72 GLU A CA 1
ATOM 596 C C . GLU A 1 72 ? -6.149 9.594 16.789 1.00 87.44 72 GLU A C 1
ATOM 598 O O . GLU A 1 72 ? -6.272 10.041 17.932 1.00 87.44 72 GLU A O 1
ATOM 603 N N . LYS A 1 73 ? -7.182 9.470 15.948 1.00 82.38 73 LYS A N 1
ATOM 604 C CA . LYS A 1 73 ? -8.562 9.850 16.284 1.00 82.38 73 LYS A CA 1
ATOM 605 C C . LYS A 1 73 ? -9.301 8.767 17.061 1.00 82.38 73 LYS A C 1
ATOM 607 O O . LYS A 1 73 ? -10.303 9.084 17.696 1.00 82.38 73 LYS A O 1
ATOM 612 N N . GLU A 1 74 ? -8.804 7.535 17.026 1.00 78.62 74 GLU A N 1
ATOM 613 C CA . GLU A 1 74 ? -9.401 6.427 17.762 1.00 78.62 74 GLU A CA 1
ATOM 614 C C . GLU A 1 74 ? -9.291 6.630 19.278 1.00 78.62 74 GLU A C 1
ATOM 616 O O . GLU A 1 74 ? -8.246 7.078 19.769 1.00 78.62 74 GLU A O 1
ATOM 621 N N . PRO A 1 75 ? -10.318 6.228 20.052 1.00 76.94 75 PRO A N 1
ATOM 622 C CA . PRO A 1 75 ? -10.246 6.212 21.512 1.00 76.94 75 PRO A CA 1
ATOM 623 C C . PRO A 1 75 ? -9.061 5.377 22.015 1.00 76.94 75 PRO A C 1
ATOM 625 O O . PRO A 1 75 ? -8.283 5.822 22.862 1.00 76.94 75 PRO A O 1
ATOM 628 N N . ALA A 1 76 ? -8.876 4.194 21.423 1.00 71.38 76 ALA A N 1
ATOM 629 C CA . ALA A 1 76 ? -7.721 3.329 21.620 1.00 71.38 76 ALA A CA 1
ATOM 630 C C . ALA A 1 76 ? -6.594 3.738 20.658 1.00 71.38 76 ALA A C 1
ATOM 632 O O . ALA A 1 76 ? -6.252 2.986 19.753 1.00 71.38 76 ALA A O 1
ATOM 633 N N . LYS A 1 77 ? -6.081 4.968 20.806 1.00 78.44 77 LYS A N 1
ATOM 634 C CA . LYS A 1 77 ? -5.064 5.590 19.934 1.00 78.44 77 LYS A CA 1
ATOM 635 C C . LYS A 1 77 ? -4.091 4.579 19.317 1.00 78.44 77 LYS A C 1
ATOM 637 O O . LYS A 1 77 ? -3.423 3.843 20.040 1.00 78.44 77 LYS A O 1
ATOM 642 N N . TYR A 1 78 ? -3.954 4.623 17.994 1.00 83.50 78 TYR A N 1
ATOM 643 C CA . TYR A 1 78 ? -3.109 3.722 17.199 1.00 83.50 78 TYR A CA 1
ATOM 644 C C . TYR A 1 78 ? -3.541 2.247 17.141 1.00 83.50 78 TYR A C 1
ATOM 646 O O . TYR A 1 78 ? -2.810 1.429 16.580 1.00 83.50 78 TYR A O 1
ATOM 654 N N . ASP A 1 79 ? -4.744 1.901 17.604 1.00 87.12 79 ASP A N 1
ATOM 655 C CA . ASP A 1 79 ? -5.378 0.620 17.286 1.00 87.12 79 ASP A CA 1
ATOM 656 C C . ASP A 1 79 ? -5.956 0.644 15.868 1.00 87.12 79 ASP A C 1
ATOM 658 O O . ASP A 1 79 ? -7.117 0.987 15.632 1.00 87.12 79 ASP A O 1
ATOM 662 N N . ILE A 1 80 ? -5.125 0.244 14.905 1.00 84.94 80 ILE A N 1
ATOM 663 C CA . ILE A 1 80 ? -5.518 0.203 13.500 1.00 84.94 80 ILE A CA 1
ATOM 664 C C . ILE A 1 80 ? -6.709 -0.731 13.250 1.00 84.94 80 ILE A C 1
ATOM 666 O O . ILE A 1 80 ? -7.480 -0.467 12.338 1.00 84.94 80 ILE A O 1
ATOM 670 N N . PHE A 1 81 ? -6.922 -1.787 14.043 1.00 87.12 81 PHE A N 1
ATOM 671 C CA . PHE A 1 81 ? -8.040 -2.707 13.812 1.00 87.12 81 PHE A CA 1
ATOM 672 C C . PHE A 1 81 ? -9.392 -2.065 14.130 1.00 87.12 81 PHE A C 1
ATOM 674 O O . PHE A 1 81 ? -10.382 -2.402 13.480 1.00 87.12 81 PHE A O 1
ATOM 681 N N . ASN A 1 82 ? -9.436 -1.132 15.084 1.00 83.56 82 ASN A N 1
ATOM 682 C CA . ASN A 1 82 ? -10.646 -0.362 15.378 1.00 83.56 82 ASN A CA 1
ATOM 683 C C . ASN A 1 82 ? -10.911 0.716 14.328 1.00 83.56 82 ASN A C 1
ATOM 685 O O . ASN A 1 82 ? -12.056 0.855 13.909 1.00 83.56 82 ASN A O 1
ATOM 689 N N . VAL A 1 83 ? -9.861 1.343 13.786 1.00 83.81 83 VAL A N 1
ATOM 690 C CA . VAL A 1 83 ? -9.987 2.295 12.666 1.00 83.81 83 VAL A CA 1
ATOM 691 C C . VAL A 1 83 ? -10.745 1.690 11.475 1.00 83.81 83 VAL A C 1
ATOM 693 O O . VAL A 1 83 ? -11.503 2.378 10.797 1.00 83.81 83 VAL A O 1
ATOM 696 N N . PHE A 1 84 ? -10.549 0.396 11.197 1.00 82.31 84 PHE A N 1
ATOM 697 C CA . PHE A 1 84 ? -11.231 -0.300 10.098 1.00 82.31 84 PHE A CA 1
ATOM 698 C C . PHE A 1 84 ? -12.724 -0.563 10.350 1.00 82.31 84 PHE A C 1
ATOM 700 O O . PHE A 1 84 ? -13.424 -0.928 9.409 1.00 82.31 84 PHE A O 1
ATOM 707 N N . LYS A 1 85 ? -13.218 -0.409 11.585 1.00 79.69 85 LYS A N 1
ATOM 708 C CA . LYS A 1 85 ? -14.636 -0.604 11.927 1.00 79.69 85 LYS A CA 1
ATOM 709 C C . LYS A 1 85 ? -15.482 0.643 11.645 1.00 79.69 85 LYS A C 1
ATOM 711 O O . LYS A 1 85 ? -16.690 0.517 11.467 1.00 79.69 85 LYS A O 1
ATOM 716 N N . GLU A 1 86 ? -14.870 1.827 11.595 1.00 65.00 86 GLU A N 1
ATOM 717 C CA . GLU A 1 86 ? -15.560 3.095 11.340 1.00 65.00 86 GLU A CA 1
ATOM 718 C C . GLU A 1 86 ? -15.517 3.469 9.842 1.00 65.00 86 GLU A C 1
ATOM 720 O O . GLU A 1 86 ? -14.489 3.890 9.311 1.00 65.00 86 GLU A O 1
ATOM 725 N N . GLU A 1 87 ? -16.647 3.344 9.135 1.00 61.59 87 GLU A N 1
ATOM 726 C CA . GLU A 1 87 ? -16.723 3.518 7.668 1.00 61.59 87 GLU A CA 1
ATOM 727 C C . GLU A 1 87 ? -17.314 4.864 7.191 1.00 61.59 87 GLU A C 1
ATOM 729 O O . GLU A 1 87 ? -17.747 4.985 6.048 1.00 61.59 87 GLU A O 1
ATOM 734 N N . ASP A 1 88 ? -17.321 5.922 8.006 1.00 58.81 88 ASP A N 1
ATOM 735 C CA . ASP A 1 88 ? -18.039 7.167 7.650 1.00 58.81 88 ASP A CA 1
ATOM 736 C C . ASP A 1 88 ? -17.207 8.184 6.825 1.00 58.81 88 ASP A C 1
ATOM 738 O O . ASP A 1 88 ? -17.482 9.387 6.785 1.00 58.81 88 ASP A O 1
ATOM 742 N N . ARG A 1 89 ? -16.133 7.734 6.157 1.00 64.38 89 ARG A N 1
ATOM 743 C CA . ARG A 1 89 ? -15.233 8.597 5.363 1.00 64.38 89 ARG A CA 1
ATOM 744 C C . ARG A 1 89 ? -15.420 8.388 3.861 1.00 64.38 89 ARG A C 1
ATOM 746 O O . ARG A 1 89 ? -15.587 7.277 3.379 1.00 64.38 89 ARG A O 1
ATOM 753 N N . ARG A 1 90 ? -15.298 9.481 3.092 1.00 60.66 90 ARG A N 1
ATOM 754 C CA . ARG A 1 90 ? -15.359 9.464 1.614 1.00 60.66 90 ARG A CA 1
ATOM 755 C C . ARG A 1 90 ? -14.262 8.604 0.967 1.00 60.66 90 ARG A C 1
ATOM 757 O O . ARG A 1 90 ? -14.490 8.052 -0.103 1.00 60.66 90 ARG A O 1
ATOM 764 N N . GLU A 1 91 ? -13.081 8.568 1.578 1.00 69.44 91 GLU A N 1
ATOM 765 C CA . GLU A 1 91 ? -12.003 7.616 1.284 1.00 69.44 91 GLU A CA 1
ATOM 766 C C . GLU A 1 91 ? -11.793 6.806 2.564 1.00 69.44 91 GLU A C 1
ATOM 768 O O . GLU A 1 91 ? -11.615 7.392 3.638 1.00 69.44 91 GLU A O 1
ATOM 773 N N . THR A 1 92 ? -11.882 5.483 2.458 1.00 84.56 92 THR A N 1
ATOM 774 C CA . THR A 1 92 ? -11.754 4.581 3.606 1.00 84.56 92 THR A CA 1
ATOM 775 C C . THR A 1 92 ? -10.284 4.375 3.965 1.00 84.56 92 THR A C 1
ATOM 777 O O . THR A 1 92 ? -9.382 4.599 3.155 1.00 84.56 92 THR A O 1
ATOM 780 N N . ILE A 1 93 ? -10.015 3.900 5.180 1.00 89.25 93 ILE A N 1
ATOM 781 C CA . ILE A 1 93 ? -8.646 3.532 5.572 1.00 89.25 93 ILE A CA 1
ATOM 782 C C . ILE A 1 93 ? -8.147 2.313 4.811 1.00 89.25 93 ILE A C 1
ATOM 784 O O . ILE A 1 93 ? -6.959 2.230 4.499 1.00 89.25 93 ILE A O 1
ATOM 788 N N . LEU A 1 94 ? -9.064 1.444 4.382 1.00 89.44 94 LEU A N 1
ATOM 789 C CA . LEU A 1 94 ? -8.752 0.405 3.416 1.00 89.44 94 LEU A CA 1
ATOM 790 C C . LEU A 1 94 ? -8.211 0.998 2.109 1.00 89.44 94 LEU A C 1
ATOM 792 O O . LEU A 1 94 ? -7.183 0.528 1.629 1.00 89.44 94 LEU A O 1
ATOM 796 N N . ASP A 1 95 ? -8.840 2.045 1.566 1.00 90.50 95 ASP A N 1
ATOM 797 C CA . ASP A 1 95 ? -8.370 2.695 0.336 1.00 90.50 95 ASP A CA 1
ATOM 798 C C . ASP A 1 95 ? -6.962 3.278 0.504 1.00 90.50 95 ASP A C 1
ATOM 800 O O . ASP A 1 95 ? -6.108 3.083 -0.361 1.00 90.50 95 ASP A O 1
ATOM 804 N N . ASP A 1 96 ? -6.681 3.962 1.620 1.00 92.62 96 ASP A N 1
ATOM 805 C CA . ASP A 1 96 ? -5.347 4.519 1.873 1.00 92.62 96 ASP A CA 1
ATOM 806 C C . ASP A 1 96 ? -4.284 3.417 2.070 1.00 92.62 96 ASP A C 1
ATOM 808 O O . ASP A 1 96 ? -3.164 3.557 1.568 1.00 92.62 96 ASP A O 1
ATOM 812 N N . CYS A 1 97 ? -4.628 2.297 2.719 1.00 93.00 97 CYS A N 1
ATOM 813 C CA . CYS A 1 97 ? -3.753 1.128 2.825 1.00 93.00 97 CYS A CA 1
ATOM 814 C C . CYS A 1 97 ? -3.478 0.488 1.456 1.00 93.00 97 CYS A C 1
ATOM 816 O O . CYS A 1 97 ? -2.320 0.231 1.123 1.00 93.00 97 CYS A O 1
ATOM 818 N N . LEU A 1 98 ? -4.516 0.245 0.651 1.00 93.25 98 LEU A N 1
ATOM 819 C CA . LEU A 1 98 ? -4.376 -0.353 -0.679 1.00 93.25 98 LEU A CA 1
ATOM 820 C C . LEU A 1 98 ? -3.588 0.558 -1.624 1.00 93.25 98 LEU A C 1
ATOM 822 O O . LEU A 1 98 ? -2.731 0.073 -2.360 1.00 93.25 98 LEU A O 1
ATOM 826 N N . ASP A 1 99 ? -3.814 1.872 -1.562 1.00 93.00 99 ASP A N 1
ATOM 827 C CA . ASP A 1 99 ? -3.035 2.849 -2.318 1.00 93.00 99 ASP A CA 1
ATOM 828 C C . ASP A 1 99 ? -1.561 2.832 -1.898 1.00 93.00 99 ASP A C 1
ATOM 830 O O . ASP A 1 99 ? -0.687 2.821 -2.763 1.00 93.00 99 ASP A O 1
ATOM 834 N N . LEU A 1 100 ? -1.256 2.794 -0.595 1.00 95.44 100 LEU A N 1
ATOM 835 C CA . LEU A 1 100 ? 0.128 2.731 -0.118 1.00 95.44 100 LEU A CA 1
ATOM 836 C C . LEU A 1 100 ? 0.837 1.462 -0.608 1.00 95.44 100 LEU A C 1
ATOM 838 O O . LEU A 1 100 ? 1.930 1.555 -1.171 1.00 95.44 100 LEU A O 1
ATOM 842 N N . VAL A 1 101 ? 0.215 0.289 -0.443 1.00 95.38 101 VAL A N 1
ATOM 843 C CA . VAL A 1 101 ? 0.780 -0.979 -0.939 1.00 95.38 101 VAL A CA 1
ATOM 844 C C . VAL A 1 101 ? 0.943 -0.926 -2.459 1.00 95.38 101 VAL A C 1
ATOM 846 O O . VAL A 1 101 ? 1.982 -1.325 -2.982 1.00 95.38 101 VAL A O 1
ATOM 849 N N . GLY A 1 102 ? -0.043 -0.379 -3.169 1.00 94.06 102 GLY A N 1
ATOM 850 C CA . GLY A 1 102 ? -0.003 -0.208 -4.615 1.00 94.06 102 GLY A CA 1
ATOM 851 C C . GLY A 1 102 ? 1.147 0.675 -5.091 1.00 94.06 102 GLY A C 1
ATOM 852 O O . GLY A 1 102 ? 1.875 0.289 -6.004 1.00 94.06 102 GLY A O 1
ATOM 853 N N . TYR A 1 103 ? 1.367 1.823 -4.443 1.00 94.00 103 TYR A N 1
ATOM 854 C CA . TYR A 1 103 ? 2.479 2.718 -4.764 1.00 94.00 103 TYR A CA 1
ATOM 855 C C . TYR A 1 103 ? 3.842 2.076 -4.506 1.00 94.00 103 TYR A C 1
ATOM 857 O O . TYR A 1 103 ? 4.761 2.261 -5.302 1.00 94.00 103 TYR A O 1
ATOM 865 N N . LEU A 1 104 ? 3.981 1.308 -3.423 1.00 93.62 104 LEU A N 1
ATOM 866 C CA . LEU A 1 104 ? 5.211 0.565 -3.145 1.00 93.62 104 LEU A CA 1
ATOM 867 C C . LEU A 1 104 ? 5.452 -0.524 -4.198 1.00 93.62 104 LEU A C 1
ATOM 869 O O . LEU A 1 104 ? 6.582 -0.694 -4.653 1.00 93.62 104 LEU A O 1
ATOM 873 N N . LEU A 1 105 ? 4.397 -1.217 -4.632 1.00 92.50 105 LEU A N 1
ATOM 874 C CA . LEU A 1 105 ? 4.487 -2.262 -5.647 1.00 92.50 105 LEU A CA 1
ATOM 875 C C . LEU A 1 105 ? 4.967 -1.711 -6.998 1.00 92.50 105 LEU A C 1
ATOM 877 O O . LEU A 1 105 ? 5.928 -2.233 -7.560 1.00 92.50 105 LEU A O 1
ATOM 881 N N . ILE A 1 106 ? 4.349 -0.637 -7.497 1.00 92.12 106 ILE A N 1
ATOM 882 C CA . ILE A 1 106 ? 4.743 -0.027 -8.782 1.00 92.12 106 ILE A CA 1
ATOM 883 C C . ILE A 1 106 ? 6.076 0.716 -8.700 1.00 92.12 106 ILE A C 1
ATOM 885 O O . ILE A 1 106 ? 6.769 0.837 -9.703 1.00 92.12 106 ILE A O 1
ATOM 889 N N . LEU A 1 107 ? 6.480 1.181 -7.513 1.00 91.88 107 LEU A N 1
ATOM 890 C CA . LEU A 1 107 ? 7.834 1.685 -7.305 1.00 91.88 107 LEU A CA 1
ATOM 891 C C . LEU A 1 107 ? 8.855 0.567 -7.522 1.00 91.88 107 LEU A C 1
ATOM 893 O O . LEU A 1 107 ? 9.812 0.764 -8.263 1.00 91.88 107 LEU A O 1
ATOM 897 N N . VAL A 1 108 ? 8.661 -0.593 -6.886 1.00 90.12 108 VAL A N 1
ATOM 898 C CA . VAL A 1 108 ? 9.565 -1.742 -7.048 1.00 90.12 108 VAL A CA 1
ATOM 899 C C . VAL A 1 108 ? 9.588 -2.206 -8.503 1.00 90.12 108 VAL A C 1
ATOM 901 O O . VAL A 1 108 ? 10.670 -2.420 -9.043 1.00 90.12 108 VAL A O 1
ATOM 904 N N . GLU A 1 109 ? 8.425 -2.305 -9.149 1.00 91.19 109 GLU A N 1
ATOM 905 C CA . GLU A 1 109 ? 8.320 -2.623 -10.578 1.00 91.19 109 GLU A CA 1
ATOM 906 C C . GLU A 1 109 ? 9.119 -1.635 -11.436 1.00 91.19 109 GLU A C 1
ATOM 908 O O . GLU A 1 109 ? 9.981 -2.061 -12.201 1.00 91.19 109 GLU A O 1
ATOM 913 N N . HIS A 1 110 ? 8.948 -0.329 -11.228 1.00 91.44 110 HIS A N 1
ATOM 914 C CA . HIS A 1 110 ? 9.680 0.678 -11.988 1.00 91.44 110 HIS A CA 1
ATOM 915 C C . HIS A 1 110 ? 11.192 0.624 -11.730 1.00 91.44 110 HIS A C 1
ATOM 917 O O . HIS A 1 110 ? 11.985 0.813 -12.648 1.00 91.44 110 HIS A O 1
ATOM 923 N N . MET A 1 111 ? 11.622 0.327 -10.499 1.00 89.69 111 MET A N 1
ATOM 924 C CA . MET A 1 111 ? 13.043 0.140 -10.177 1.00 89.69 111 MET A CA 1
ATOM 925 C C . MET A 1 111 ? 13.643 -1.092 -10.875 1.00 89.69 111 MET A C 1
ATOM 927 O O . MET A 1 111 ? 14.831 -1.081 -11.212 1.00 89.69 111 MET A O 1
ATOM 931 N N . ILE A 1 112 ? 12.838 -2.132 -11.117 1.00 89.00 112 ILE A N 1
ATOM 932 C CA . ILE A 1 112 ? 13.209 -3.283 -11.952 1.00 89.00 112 ILE A CA 1
ATOM 933 C C . ILE A 1 112 ? 13.266 -2.863 -13.427 1.00 89.00 112 ILE A C 1
ATOM 935 O O . ILE A 1 112 ? 14.250 -3.169 -14.099 1.00 89.00 112 ILE A O 1
ATOM 939 N N . GLU A 1 113 ? 12.266 -2.123 -13.918 1.00 88.94 113 GLU A N 1
ATOM 940 C CA . GLU A 1 113 ? 12.187 -1.615 -15.298 1.00 88.94 113 GLU A CA 1
ATOM 941 C C . GLU A 1 113 ? 13.440 -0.810 -15.680 1.00 88.94 113 GLU A C 1
ATOM 943 O O . GLU A 1 113 ? 14.031 -1.037 -16.735 1.00 88.94 113 GLU A O 1
ATOM 948 N N . ILE A 1 114 ? 13.894 0.091 -14.801 1.00 89.69 114 ILE A N 1
ATOM 949 C CA . ILE A 1 114 ? 15.095 0.912 -15.036 1.00 89.69 114 ILE A CA 1
ATOM 950 C C . ILE A 1 114 ? 16.411 0.184 -14.710 1.00 89.69 114 ILE A C 1
ATOM 952 O O . ILE A 1 114 ? 17.483 0.777 -14.822 1.00 89.69 114 ILE A O 1
ATOM 956 N N . GLY A 1 115 ? 16.353 -1.083 -14.289 1.00 84.62 115 GLY A N 1
ATOM 957 C CA . GLY A 1 115 ? 17.526 -1.922 -14.030 1.00 84.62 115 GLY A CA 1
ATOM 958 C C . GLY A 1 115 ? 18.275 -1.626 -12.726 1.00 84.62 115 GLY A C 1
ATOM 959 O O . GLY A 1 115 ? 19.404 -2.079 -12.561 1.00 84.62 115 GLY A O 1
ATOM 960 N N . HIS A 1 116 ? 17.673 -0.885 -11.792 1.00 83.12 116 HIS A N 1
ATOM 961 C CA . HIS A 1 116 ? 18.256 -0.628 -10.468 1.00 83.12 116 HIS A CA 1
ATOM 962 C C . HIS A 1 116 ? 18.042 -1.797 -9.491 1.00 83.12 116 HIS A C 1
ATOM 964 O O . HIS A 1 116 ? 18.793 -1.935 -8.527 1.00 83.12 116 HIS A O 1
ATOM 970 N N . VAL A 1 117 ? 17.032 -2.639 -9.736 1.00 77.88 117 VAL A N 1
ATOM 971 C CA . VAL A 1 117 ? 16.799 -3.906 -9.027 1.00 77.88 117 VAL A CA 1
ATOM 972 C C . VAL A 1 117 ? 16.941 -5.041 -10.038 1.00 77.88 117 VAL A C 1
ATOM 974 O O . VAL A 1 117 ? 16.098 -5.221 -10.911 1.00 77.88 117 VAL A O 1
ATOM 977 N N . THR A 1 118 ? 18.035 -5.796 -9.947 1.00 64.56 118 THR A N 1
ATOM 978 C CA . THR A 1 118 ? 18.494 -6.690 -11.024 1.00 64.56 118 THR A CA 1
ATOM 979 C C . THR A 1 118 ? 17.994 -8.132 -10.929 1.00 64.56 118 THR A C 1
ATOM 981 O O . THR A 1 118 ? 18.157 -8.893 -11.882 1.00 64.56 118 THR A O 1
ATOM 984 N N . GLY A 1 119 ? 17.357 -8.534 -9.824 1.00 61.91 119 GLY A N 1
ATOM 985 C CA . GLY A 1 119 ? 16.887 -9.906 -9.645 1.00 61.91 119 GLY A CA 1
ATOM 986 C C . GLY A 1 119 ? 15.604 -10.016 -8.829 1.00 61.91 119 GLY A C 1
ATOM 987 O O . GLY A 1 119 ? 15.628 -9.920 -7.609 1.00 61.91 119 GLY A O 1
ATOM 988 N N . ILE A 1 120 ? 14.485 -10.366 -9.472 1.00 63.00 120 ILE A N 1
ATOM 989 C CA . ILE A 1 120 ? 13.239 -10.736 -8.767 1.00 63.00 120 ILE A CA 1
ATOM 990 C C . ILE A 1 120 ? 13.476 -11.904 -7.788 1.00 63.00 120 ILE A C 1
ATOM 992 O O . ILE A 1 120 ? 12.853 -11.974 -6.733 1.00 63.00 120 ILE A O 1
ATOM 996 N N . LYS A 1 121 ? 14.419 -12.807 -8.093 1.00 58.91 121 LYS A N 1
ATOM 997 C CA . LYS A 1 121 ? 14.804 -13.910 -7.194 1.00 58.91 121 LYS A CA 1
ATOM 998 C C . LYS A 1 121 ? 15.495 -13.440 -5.906 1.00 58.91 121 LYS A C 1
ATOM 1000 O O . LYS A 1 121 ? 15.414 -14.142 -4.904 1.00 58.91 121 LYS A O 1
ATOM 1005 N N . GLU A 1 122 ? 16.117 -12.264 -5.904 1.00 55.16 122 GLU A N 1
ATOM 1006 C CA . GLU A 1 122 ? 16.772 -11.699 -4.716 1.00 55.16 122 GLU A CA 1
ATOM 1007 C C . GLU A 1 122 ? 15.749 -11.128 -3.716 1.00 55.16 122 GLU A C 1
ATOM 1009 O O . GLU A 1 122 ? 16.021 -11.120 -2.518 1.00 55.16 122 GLU A O 1
ATOM 1014 N N . LEU A 1 123 ? 14.533 -10.770 -4.162 1.00 57.53 123 LEU A N 1
ATOM 1015 C CA . LEU A 1 123 ? 13.423 -10.380 -3.273 1.00 57.53 123 LEU A CA 1
ATOM 1016 C C . LEU A 1 123 ? 12.965 -11.533 -2.366 1.00 57.53 123 LEU A C 1
ATOM 1018 O O . LEU A 1 123 ? 12.562 -11.302 -1.231 1.00 57.53 123 LEU A O 1
ATOM 1022 N N . HIS A 1 124 ? 13.036 -12.781 -2.841 1.00 56.00 124 HIS A N 1
ATOM 1023 C CA . HIS A 1 124 ? 12.658 -13.947 -2.035 1.00 56.00 124 HIS A CA 1
ATOM 1024 C C . HIS A 1 124 ? 13.693 -14.253 -0.938 1.00 56.00 124 HIS A C 1
ATOM 1026 O O . HIS A 1 124 ? 13.337 -14.764 0.118 1.00 56.00 124 HIS A O 1
ATOM 1032 N N . MET A 1 125 ? 14.969 -13.918 -1.167 1.00 45.72 125 MET A N 1
ATOM 1033 C CA . MET A 1 125 ? 16.060 -14.179 -0.219 1.00 45.72 125 MET A CA 1
ATOM 1034 C C . MET A 1 125 ? 16.237 -13.074 0.831 1.00 45.72 125 MET A C 1
ATOM 1036 O O . MET A 1 125 ? 16.766 -13.355 1.901 1.00 45.72 125 MET A O 1
ATOM 1040 N N . SER A 1 126 ? 15.800 -11.839 0.562 1.00 51.03 126 SER A N 1
ATOM 1041 C CA . SER A 1 126 ? 15.952 -10.715 1.499 1.00 51.03 126 SER A CA 1
ATOM 1042 C C . SER A 1 126 ? 14.851 -10.621 2.564 1.00 51.03 126 SER A C 1
ATOM 1044 O O . SER A 1 126 ? 15.075 -10.003 3.602 1.00 51.03 126 SER A O 1
ATOM 1046 N N . PHE A 1 127 ? 13.684 -11.239 2.340 1.00 49.22 127 PHE A N 1
ATOM 1047 C CA . PHE A 1 127 ? 12.538 -11.183 3.262 1.00 49.22 127 PHE A CA 1
ATOM 1048 C C . PHE A 1 127 ? 12.453 -12.348 4.254 1.00 49.22 127 PHE A C 1
ATOM 1050 O O . PHE A 1 127 ? 11.820 -12.215 5.303 1.00 49.22 127 PHE A O 1
ATOM 1057 N N . VAL A 1 128 ? 13.074 -13.490 3.951 1.00 50.06 128 VAL A N 1
ATOM 1058 C CA . VAL A 1 128 ? 13.101 -14.624 4.879 1.00 50.06 128 VAL A CA 1
ATOM 1059 C C . VAL A 1 128 ? 14.223 -14.372 5.878 1.00 50.06 128 VAL A C 1
ATOM 1061 O O . VAL A 1 128 ? 15.396 -14.595 5.585 1.00 50.06 128 VAL A O 1
ATOM 1064 N N . SER A 1 129 ? 13.851 -13.865 7.057 1.00 49.31 129 SER A N 1
ATOM 1065 C CA . SER A 1 129 ? 14.736 -13.836 8.222 1.00 49.31 129 SER A CA 1
ATOM 1066 C C . SER A 1 129 ? 15.429 -15.193 8.366 1.00 49.31 129 SER A C 1
ATOM 1068 O O . SER A 1 129 ? 14.788 -16.235 8.248 1.00 49.31 129 SER A O 1
ATOM 1070 N N . SER A 1 130 ? 16.722 -15.196 8.681 1.00 48.59 130 SER A N 1
ATOM 1071 C CA . SER A 1 130 ? 17.507 -16.399 8.993 1.00 48.59 130 SER A CA 1
ATOM 1072 C C . SER A 1 130 ? 17.013 -17.158 10.239 1.00 48.59 130 SER A C 1
ATOM 1074 O O . SER A 1 130 ? 17.604 -18.164 10.632 1.00 48.59 130 SER A O 1
ATOM 1076 N N . THR A 1 131 ? 15.923 -16.701 10.862 1.00 51.97 131 THR A N 1
ATOM 1077 C CA . THR A 1 131 ? 15.195 -17.412 11.909 1.00 51.97 131 THR A CA 1
ATOM 1078 C C . THR A 1 131 ? 14.463 -18.628 11.322 1.00 51.97 131 THR A C 1
ATOM 1080 O O . THR A 1 131 ? 13.627 -18.463 10.433 1.00 51.97 131 THR A O 1
ATOM 1083 N N . PRO A 1 132 ? 14.716 -19.852 11.822 1.00 50.50 132 PRO A N 1
ATOM 1084 C CA . PRO A 1 132 ? 13.941 -21.024 11.437 1.00 50.50 132 PRO A CA 1
ATOM 1085 C C . PRO A 1 132 ? 12.453 -20.779 11.703 1.00 50.50 132 PRO A C 1
ATOM 1087 O O . PRO A 1 132 ? 12.085 -20.338 12.792 1.00 50.50 132 PRO A O 1
ATOM 1090 N N . MET A 1 133 ? 11.601 -21.087 10.724 1.00 51.47 133 MET A N 1
ATOM 1091 C CA . MET A 1 133 ? 10.150 -21.123 10.911 1.00 51.47 133 MET A CA 1
ATOM 1092 C C . MET A 1 133 ? 9.826 -22.278 11.867 1.00 51.47 133 MET A C 1
ATOM 1094 O O . MET A 1 133 ? 9.679 -23.422 11.444 1.00 51.47 133 MET A O 1
ATOM 1098 N N . VAL A 1 134 ? 9.785 -21.998 13.168 1.00 54.75 134 VAL A N 1
ATOM 1099 C CA . VAL A 1 134 ? 9.205 -22.912 14.155 1.00 54.75 134 VAL A CA 1
ATOM 1100 C C . VAL A 1 134 ? 7.692 -22.765 14.037 1.00 54.75 134 VAL A C 1
ATOM 1102 O O . VAL A 1 134 ? 7.195 -21.640 14.029 1.00 54.75 134 VAL A O 1
ATOM 1105 N N . GLU A 1 135 ? 6.959 -23.875 13.921 1.00 50.25 135 GLU A N 1
ATOM 110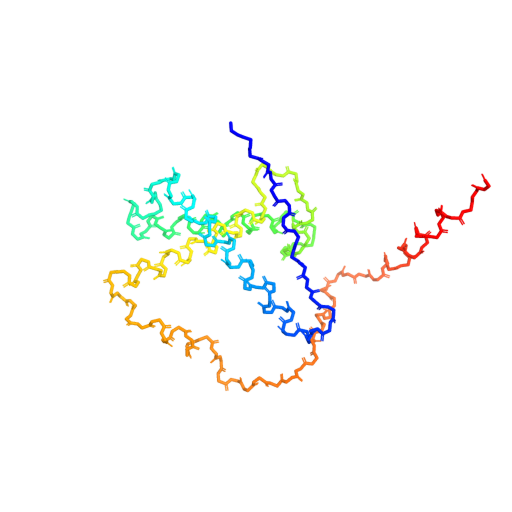6 C CA . GLU A 1 135 ? 5.500 -23.876 14.070 1.00 50.25 135 GLU A CA 1
ATOM 1107 C C . GLU A 1 135 ? 5.168 -23.392 15.491 1.00 50.25 135 GLU A C 1
ATOM 1109 O O . GLU A 1 135 ? 5.138 -24.176 16.435 1.00 50.25 135 GLU A O 1
ATOM 1114 N N . SER A 1 136 ? 5.005 -22.083 15.676 1.00 52.56 136 SER A N 1
ATOM 1115 C CA . SER A 1 136 ? 4.524 -21.517 16.928 1.00 52.56 136 SER A CA 1
ATOM 1116 C C . SER A 1 136 ? 3.013 -21.352 16.849 1.00 52.56 136 SER A C 1
ATOM 1118 O O . SER A 1 136 ? 2.459 -20.841 15.868 1.00 52.56 136 SER A O 1
ATOM 1120 N N . GLU A 1 137 ? 2.324 -21.779 17.906 1.00 49.75 137 GLU A N 1
ATOM 1121 C CA . GLU A 1 137 ? 0.976 -21.283 18.149 1.00 49.75 137 GLU A CA 1
ATOM 1122 C C . GLU A 1 137 ? 1.038 -19.752 18.185 1.00 49.75 137 GLU A C 1
ATOM 1124 O O . GLU A 1 137 ? 2.034 -19.189 18.657 1.00 49.75 137 GLU A O 1
ATOM 1129 N N . PRO A 1 138 ? 0.038 -19.056 17.613 1.00 50.44 138 PRO A N 1
ATOM 1130 C CA . PRO A 1 138 ? 0.066 -17.606 17.601 1.00 50.44 138 PRO A CA 1
ATOM 1131 C C . PRO A 1 138 ? 0.240 -17.141 19.040 1.00 50.44 138 PRO A C 1
ATOM 1133 O O . PRO A 1 138 ? -0.558 -17.520 19.896 1.00 50.44 138 PRO A O 1
ATOM 1136 N N . SER A 1 139 ? 1.253 -16.314 19.309 1.00 52.31 139 SER A N 1
ATOM 1137 C CA . SER A 1 139 ? 1.193 -15.502 20.513 1.00 52.31 139 SER A CA 1
ATOM 1138 C C . SER A 1 139 ? -0.044 -14.638 20.321 1.00 52.31 139 SER A C 1
ATOM 1140 O O . SER A 1 139 ? -0.017 -13.672 19.552 1.00 52.31 139 SER A O 1
ATOM 1142 N N . GLY A 1 140 ? -1.163 -15.037 20.928 1.00 45.75 140 GLY A N 1
ATOM 1143 C CA . GLY A 1 140 ? -2.244 -14.108 21.175 1.00 45.75 140 GLY A CA 1
ATOM 1144 C C . GLY A 1 140 ? -1.570 -12.893 21.784 1.00 45.75 140 GLY A C 1
ATOM 1145 O O . GLY A 1 140 ? -0.804 -13.027 22.741 1.00 45.75 140 GLY A O 1
ATOM 1146 N N . MET A 1 141 ? -1.725 -11.737 21.148 1.00 46.56 141 MET A N 1
ATOM 1147 C CA . MET A 1 141 ? -1.329 -10.501 21.792 1.00 46.56 141 MET A CA 1
ATOM 1148 C C . MET A 1 141 ? -2.126 -10.503 23.095 1.00 46.56 141 MET A C 1
ATOM 1150 O O . MET A 1 141 ? -3.357 -10.531 23.048 1.00 46.56 141 MET A O 1
ATOM 1154 N N . THR A 1 142 ? -1.458 -10.607 24.246 1.00 55.34 142 THR A N 1
ATOM 1155 C CA . THR A 1 142 ? -2.123 -10.348 25.522 1.00 55.34 142 THR A CA 1
ATOM 1156 C C . THR A 1 142 ? -2.772 -8.985 25.340 1.00 55.34 142 THR A C 1
ATOM 1158 O O . THR A 1 142 ? -2.077 -8.059 24.913 1.00 55.34 142 THR A O 1
ATOM 1161 N N . LYS A 1 143 ? -4.101 -8.927 25.504 1.00 53.22 143 LYS A N 1
ATOM 1162 C CA . LYS A 1 143 ? -4.956 -7.776 25.176 1.00 53.22 143 LYS A CA 1
ATOM 1163 C C . LYS A 1 143 ? -4.205 -6.458 25.457 1.00 53.22 143 LYS A C 1
ATOM 1165 O O . LYS A 1 143 ? -3.608 -6.349 26.534 1.00 53.22 143 LYS A O 1
ATOM 1170 N N . PRO A 1 144 ? -4.150 -5.499 24.510 1.00 54.06 144 PRO A N 1
ATOM 1171 C CA . PRO A 1 144 ? -3.419 -4.257 24.723 1.00 54.06 144 PRO A CA 1
ATOM 1172 C C . PRO A 1 144 ? -3.856 -3.594 26.035 1.00 54.06 144 PRO A C 1
ATOM 1174 O O . PRO A 1 144 ? -5.01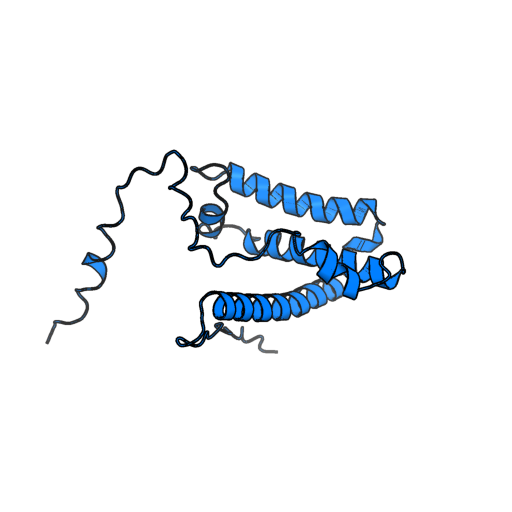6 -3.681 26.438 1.00 54.06 144 PRO A O 1
ATOM 1177 N N . PHE A 1 145 ? -2.894 -2.973 26.719 1.00 35.59 145 PHE A N 1
ATOM 1178 C CA . PHE A 1 145 ? -3.074 -2.342 28.026 1.00 35.59 145 PHE A CA 1
ATOM 1179 C C . PHE A 1 145 ? -4.297 -1.403 28.002 1.00 35.59 145 PHE A C 1
ATOM 1181 O O . PHE A 1 145 ? -4.263 -0.390 27.308 1.00 35.59 145 PHE A O 1
ATOM 1188 N N . GLY A 1 146 ? -5.371 -1.752 28.725 1.00 49.53 146 GLY A N 1
ATOM 1189 C CA . GLY A 1 146 ? -6.610 -0.958 28.801 1.00 49.53 146 GLY A CA 1
ATOM 1190 C C . GLY A 1 146 ? -7.892 -1.616 28.270 1.00 49.53 146 GLY A C 1
ATOM 1191 O O . GLY A 1 146 ? -8.939 -0.982 28.334 1.00 49.53 146 GLY A O 1
ATOM 1192 N N . PHE A 1 147 ? -7.850 -2.858 27.780 1.00 45.00 147 PHE A N 1
ATOM 1193 C CA . PHE A 1 147 ? -9.058 -3.653 27.518 1.00 45.00 147 PHE A CA 1
ATOM 1194 C C . PHE A 1 147 ? -9.427 -4.467 28.768 1.00 45.00 147 PHE A C 1
ATOM 1196 O O . PHE A 1 147 ? -8.909 -5.568 28.962 1.00 45.00 147 PHE A O 1
ATOM 1203 N N . GLU A 1 148 ? -10.277 -3.914 29.637 1.00 51.19 148 GLU A N 1
ATOM 1204 C CA . GLU A 1 148 ? -10.927 -4.694 30.700 1.00 51.19 148 GLU A CA 1
ATOM 1205 C C . GLU A 1 148 ? -12.025 -5.582 30.088 1.00 51.19 148 GLU A C 1
ATOM 1207 O O . GLU A 1 148 ? -12.734 -5.185 29.163 1.00 51.19 148 GLU A O 1
ATOM 1212 N N . GLU A 1 149 ? -12.086 -6.831 30.547 1.00 52.56 149 GLU A N 1
ATOM 1213 C CA . GLU A 1 149 ? -13.004 -7.873 30.081 1.00 52.56 149 GLU A CA 1
ATOM 1214 C C . GLU A 1 149 ? -14.437 -7.605 30.534 1.00 52.56 149 GLU A C 1
ATOM 1216 O O . GLU A 1 149 ? -14.882 -8.159 31.531 1.00 52.56 149 GLU A O 1
ATOM 1221 N N . GLU A 1 150 ? -15.177 -6.796 29.786 1.00 49.31 150 GLU A N 1
ATOM 1222 C CA . GLU A 1 150 ? -16.628 -6.699 29.949 1.00 49.31 150 GLU A CA 1
ATOM 1223 C C . GLU A 1 150 ? -17.304 -6.525 28.585 1.00 49.31 150 GLU A C 1
ATOM 1225 O O . GLU A 1 150 ? -17.807 -5.449 28.305 1.00 49.31 150 GLU A O 1
ATOM 1230 N N . GLU A 1 151 ? -17.281 -7.541 27.705 1.00 46.97 151 GLU A N 1
ATOM 1231 C CA . GLU A 1 151 ? -18.286 -7.651 26.616 1.00 46.97 151 GLU A CA 1
ATOM 1232 C C . GLU A 1 151 ? -18.283 -8.975 25.811 1.00 46.97 151 GLU A C 1
ATOM 1234 O O . GLU A 1 151 ? -18.822 -9.024 24.707 1.00 46.97 151 GLU A O 1
ATOM 1239 N N . GLU A 1 152 ? -17.721 -10.082 26.319 1.00 43.56 152 GLU A N 1
ATOM 1240 C CA . GLU A 1 152 ? -17.826 -11.385 25.620 1.00 43.56 152 GLU A CA 1
ATOM 1241 C C . GLU A 1 152 ? -19.140 -12.144 25.906 1.00 43.56 152 GLU A C 1
ATOM 1243 O O . GLU A 1 152 ? -19.510 -13.019 25.127 1.00 43.56 152 GLU A O 1
ATOM 1248 N N . ASP A 1 153 ? -19.922 -11.739 26.913 1.00 43.19 153 ASP A N 1
ATOM 1249 C CA . ASP A 1 153 ? -21.148 -12.453 27.313 1.00 43.19 153 ASP A CA 1
ATOM 1250 C C . ASP A 1 153 ? -22.434 -11.992 26.587 1.00 43.19 153 ASP A C 1
ATOM 1252 O O . ASP A 1 153 ? -23.500 -12.559 26.805 1.00 43.19 153 ASP A O 1
ATOM 1256 N N . LEU A 1 154 ? -22.383 -10.981 25.706 1.00 43.56 154 LEU A N 1
ATOM 1257 C CA . LEU A 1 154 ? -23.597 -10.419 25.075 1.00 43.56 154 LEU A CA 1
ATOM 1258 C C . LEU A 1 154 ? -23.932 -10.982 23.683 1.00 43.56 154 LEU A C 1
ATOM 1260 O O . LEU A 1 154 ? -25.011 -10.702 23.157 1.00 43.56 154 LEU A O 1
ATOM 1264 N N . ILE A 1 155 ? -23.044 -11.770 23.066 1.00 43.06 155 ILE A N 1
ATOM 1265 C CA . ILE A 1 155 ? -23.262 -12.276 21.696 1.00 43.06 155 ILE A CA 1
ATOM 1266 C C . ILE A 1 155 ? -23.962 -13.648 21.680 1.00 43.06 155 ILE A C 1
ATOM 1268 O O . ILE A 1 155 ? -24.641 -13.961 20.701 1.00 43.06 155 ILE A O 1
ATOM 1272 N N . GLU A 1 156 ? -23.888 -14.445 22.753 1.00 43.41 156 GLU A N 1
ATOM 1273 C CA . GLU A 1 156 ? -24.569 -15.752 22.792 1.00 43.41 156 GLU A CA 1
ATOM 1274 C C . GLU A 1 156 ? -26.097 -15.643 22.952 1.00 43.41 156 GLU A C 1
ATOM 1276 O O . GLU A 1 156 ? -26.824 -16.472 22.402 1.00 43.41 156 GLU A O 1
ATOM 1281 N N . ASP A 1 157 ? -26.610 -14.574 23.570 1.00 42.66 157 ASP A N 1
ATOM 1282 C CA . ASP A 1 157 ? -28.055 -14.403 23.785 1.00 42.66 157 ASP A CA 1
ATOM 1283 C C . ASP A 1 157 ? -28.813 -13.837 22.568 1.00 42.66 157 ASP A C 1
ATOM 1285 O O . ASP A 1 157 ? -30.040 -13.933 22.504 1.00 42.66 157 ASP A O 1
ATOM 1289 N N . LEU A 1 158 ? -28.125 -13.287 21.557 1.00 44.53 158 LEU A N 1
ATOM 1290 C CA . LEU A 1 158 ? -28.792 -12.678 20.394 1.00 44.53 158 LEU A CA 1
ATOM 1291 C C . LEU A 1 158 ? -29.084 -13.661 19.244 1.00 44.53 158 LEU A C 1
ATOM 1293 O O . LEU A 1 158 ? -29.747 -13.289 18.275 1.00 44.53 158 LEU A O 1
ATOM 1297 N N . ILE A 1 159 ? -28.592 -14.904 19.323 1.00 46.97 159 ILE A N 1
ATOM 1298 C CA . ILE A 1 159 ? -28.702 -15.899 18.238 1.00 46.97 159 ILE A CA 1
ATOM 1299 C C . ILE A 1 159 ? -29.837 -16.916 18.481 1.00 46.97 159 ILE A C 1
ATOM 1301 O O . ILE A 1 159 ? -30.234 -17.618 17.552 1.00 46.97 159 ILE A O 1
ATOM 1305 N N . LEU A 1 160 ? -30.441 -16.967 19.676 1.00 45.88 160 LEU A N 1
ATOM 1306 C CA . LEU A 1 160 ? -31.405 -18.023 20.026 1.00 45.88 160 LEU A CA 1
ATOM 1307 C C . LEU A 1 160 ? -32.899 -17.709 19.827 1.00 45.88 160 LEU A C 1
ATOM 1309 O O . LEU A 1 160 ? -33.704 -18.610 20.042 1.00 45.88 160 LEU A O 1
ATOM 1313 N N . ASP A 1 161 ? -33.303 -16.525 19.352 1.00 45.50 161 ASP A N 1
ATOM 1314 C CA . ASP A 1 161 ? -34.739 -16.159 19.301 1.00 45.50 161 ASP A CA 1
ATOM 1315 C C . ASP A 1 161 ? -35.331 -15.987 17.886 1.00 45.50 161 ASP A C 1
ATOM 1317 O O . ASP A 1 161 ? -36.214 -15.161 17.656 1.00 45.50 161 ASP A O 1
ATOM 1321 N N . THR A 1 162 ? -34.860 -16.763 16.899 1.00 50.00 162 THR A N 1
ATOM 1322 C CA . THR A 1 162 ? -35.493 -16.792 15.555 1.00 50.00 162 THR A CA 1
ATOM 1323 C C . THR A 1 162 ? -36.185 -18.096 15.186 1.00 50.00 162 THR A C 1
ATOM 1325 O O . THR A 1 162 ? -36.652 -18.219 14.057 1.00 50.00 162 THR A O 1
ATOM 1328 N N . ASP A 1 163 ? -36.356 -19.033 16.120 1.00 49.31 163 ASP A N 1
ATOM 1329 C CA . ASP A 1 163 ? -37.079 -20.270 15.816 1.00 49.31 163 ASP A CA 1
ATOM 1330 C C . ASP A 1 163 ? -38.001 -20.698 16.963 1.00 49.31 163 ASP A C 1
ATOM 1332 O O . ASP A 1 163 ? -37.736 -21.635 17.708 1.00 49.31 163 ASP A O 1
ATOM 1336 N N . THR A 1 164 ? -39.089 -19.949 17.156 1.00 50.31 164 THR A N 1
ATOM 1337 C CA . THR A 1 164 ? -40.367 -20.469 17.677 1.00 50.31 164 THR A CA 1
ATOM 1338 C C . THR A 1 164 ? -41.453 -19.402 17.559 1.00 50.31 164 THR A C 1
ATOM 1340 O O . THR A 1 164 ? -41.612 -18.551 18.429 1.00 50.31 164 THR A O 1
ATOM 1343 N N . ARG A 1 165 ? -42.246 -19.469 16.486 1.00 40.47 165 ARG A N 1
ATOM 1344 C CA . ARG A 1 165 ? -43.661 -19.065 16.480 1.00 40.47 165 ARG A CA 1
ATOM 1345 C C . ARG A 1 165 ? -44.352 -19.693 15.268 1.00 40.47 165 ARG A C 1
ATOM 1347 O O . ARG A 1 165 ? -44.108 -19.285 14.140 1.00 40.47 165 ARG A O 1
ATOM 1354 N N . GLU A 1 166 ? -45.105 -20.739 15.612 1.00 43.16 166 GLU A N 1
ATOM 1355 C CA . GLU A 1 166 ? -46.302 -21.344 14.993 1.00 43.16 166 GLU A CA 1
ATOM 1356 C C . GLU A 1 166 ? -46.680 -20.971 13.552 1.00 43.16 166 GLU A C 1
ATOM 1358 O O . GLU A 1 166 ? -46.940 -19.780 13.268 1.00 43.16 166 GLU A O 1
#

Secondary structure (DSSP, 8-state):
-------------TTS-HHHHHHHHHHHHHHHHHHHHHHHHHHHTSTTTTTHHHHHHHHHHHHHHHHHHHHTTSSSTT-HHHHTT---SSS-HHHHHHHHHHHHHHHHHHHHHTTSS--HHHHHHHHS-SS----PPP------TT--S-SSTTSSTTSSSSS---

Sequence (166 aa):
MDKKSRNRQVVVPADMKRYDRQLHRLSFITKELVEYVNDKDIQYGSSWRKRGGAGSFMVMARKWDRIEQACEKEPAKYDIFNVFKEEDRRETILDDCLDLVGYLLILVEHMIEIGHVTGIKELHMSFVSSTPMVESEPSGMTKPFGFEEEEEDLIEDLILDTDTRE

Organism: NCBI:txid412755